Protein AF-A0A7C3EU97-F1 (afdb_monomer)

Radius of gyration: 20.28 Å; Cα contacts (8 Å, |Δi|>4): 150; chains: 1; bounding box: 48×52×52 Å

pLDDT: mean 89.37, std 14.85, range [48.78, 98.38]

Sequence (109 aa):
MVSARTTRKIIECARAFGAKAVWVFGSSLTEGDRARDLDIAVEGVAGDLLFDLYVCLDQLFTKPVDLVDLSAPVSIEPLVRATGVRIYERRKALPSKGSRRHPQDRQDD

Mean predicted aligned error: 7.84 Å

Nearest PDB structures (foldseek):
  7a2d-assembly1_A  TM=5.885E-01  e=2.201E+00  Escherichia coli K-12
  6ig2-assembly2_D  TM=4.813E-01  e=8.770E-01  Schizosaccharomyces pombe 972h-
  6go5-assembly2_B  TM=5.890E-01  e=4.247E+00  Mus musculus
  1zej-assembly1_A-2  TM=4.967E-01  e=3.487E+00  Archaeoglobus fulgidus DSM 4304
  1xdo-assembly1_A  TM=3.168E-01  e=6.729E+00  Escherichia coli

Secondary structure (DSSP, 8-state):
---HHHHHHHHHHHHHTT-SEEEE-HHHHHTGGGSSSEEEEEES--GGGHHHHHHHHHHH-SS-EEEEETTS--TTHHHHHHH-EEEEE-PPPPPP-------------

Solvent-accessible surface area (backbone atoms only — not comparable to full-atom values): 6506 Å² total; per-residue (Å²): 72,57,46,70,69,57,52,49,51,53,49,56,54,45,49,76,56,49,34,42,32,33,27,41,23,74,58,19,46,74,49,11,83,71,30,83,40,44,34,36,36,36,27,60,51,51,79,88,49,48,63,59,49,49,52,56,52,40,75,74,41,101,42,58,64,48,79,43,66,62,73,50,97,52,93,59,45,67,56,43,72,72,69,30,49,72,78,42,68,61,77,77,78,75,81,75,80,76,82,76,80,76,89,78,81,88,83,80,135

Structure (mmCIF, N/CA/C/O backbone):
data_AF-A0A7C3EU97-F1
#
_entry.id   AF-A0A7C3EU97-F1
#
loop_
_atom_site.group_PDB
_atom_site.id
_atom_site.type_symbol
_atom_site.label_atom_id
_atom_site.label_alt_id
_atom_site.label_comp_id
_atom_site.label_asym_id
_atom_site.label_entity_id
_atom_site.label_seq_id
_atom_site.pdbx_PDB_ins_code
_atom_site.Cartn_x
_atom_site.Cartn_y
_atom_site.Cartn_z
_atom_site.occupancy
_atom_site.B_iso_or_equiv
_atom_site.auth_seq_id
_atom_site.auth_comp_id
_atom_site.auth_asym_id
_atom_site.auth_atom_id
_atom_site.pdbx_PDB_model_num
ATOM 1 N N . MET A 1 1 ? 12.127 1.445 -9.597 1.00 78.88 1 MET A N 1
ATOM 2 C CA . MET A 1 1 ? 11.042 2.010 -8.765 1.00 78.88 1 MET A CA 1
ATOM 3 C C . MET A 1 1 ? 9.736 1.964 -9.535 1.00 78.88 1 MET A C 1
ATOM 5 O O . MET A 1 1 ? 9.745 2.140 -10.750 1.00 78.88 1 MET A O 1
ATOM 9 N N . VAL A 1 2 ? 8.643 1.673 -8.837 1.00 91.50 2 VAL A N 1
ATOM 10 C CA . VAL A 1 2 ? 7.288 1.535 -9.391 1.00 91.50 2 VAL A CA 1
ATOM 11 C C . VAL A 1 2 ? 6.831 2.846 -10.050 1.00 91.50 2 VAL A C 1
ATOM 13 O O . VAL A 1 2 ? 7.2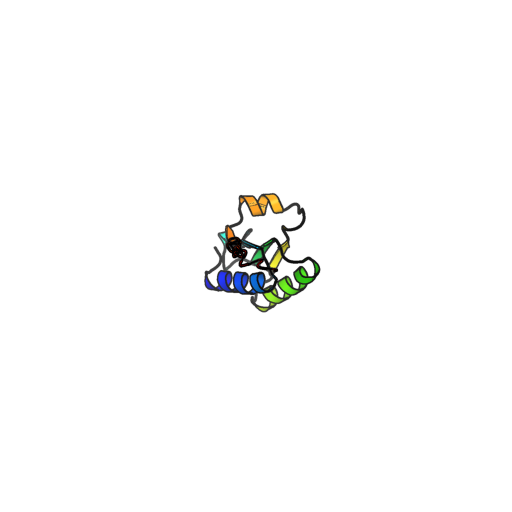16 3.929 -9.598 1.00 91.50 2 VAL A O 1
ATOM 16 N N . SER A 1 3 ? 6.053 2.779 -11.135 1.00 94.94 3 SER A N 1
ATOM 17 C CA . SER A 1 3 ? 5.636 3.993 -11.850 1.00 94.94 3 SER A CA 1
ATOM 18 C C . SER A 1 3 ? 4.655 4.847 -11.048 1.00 94.94 3 SER A C 1
ATOM 20 O O . SER A 1 3 ? 3.860 4.349 -10.254 1.00 94.94 3 SER A O 1
ATOM 22 N N . ALA A 1 4 ? 4.630 6.154 -11.333 1.00 96.00 4 ALA A N 1
ATOM 23 C CA . ALA A 1 4 ? 3.715 7.095 -10.684 1.00 96.00 4 ALA A CA 1
ATOM 24 C C . ALA A 1 4 ? 2.232 6.703 -10.830 1.00 96.00 4 ALA A C 1
ATOM 26 O O . ALA A 1 4 ? 1.434 6.947 -9.926 1.00 96.00 4 ALA A O 1
ATOM 27 N N . ARG A 1 5 ? 1.855 6.070 -11.951 1.00 95.81 5 ARG A N 1
ATOM 28 C CA . ARG A 1 5 ? 0.491 5.567 -12.171 1.00 95.81 5 ARG A CA 1
ATOM 29 C C . ARG A 1 5 ? 0.153 4.443 -11.193 1.00 95.81 5 ARG A C 1
ATOM 31 O O . ARG A 1 5 ? -0.918 4.473 -10.591 1.00 95.81 5 ARG A O 1
ATOM 38 N N . THR A 1 6 ? 1.048 3.472 -11.040 1.00 96.19 6 THR A N 1
ATOM 39 C CA . THR A 1 6 ? 0.885 2.363 -10.095 1.00 96.19 6 THR A CA 1
ATOM 40 C C . THR A 1 6 ? 0.893 2.882 -8.660 1.00 96.19 6 THR A C 1
ATOM 42 O O . THR A 1 6 ? -0.039 2.599 -7.912 1.00 96.19 6 THR A O 1
ATOM 45 N N . THR A 1 7 ? 1.856 3.738 -8.302 1.00 97.62 7 THR A N 1
ATOM 46 C CA . THR A 1 7 ? 1.916 4.402 -6.992 1.00 97.62 7 THR A CA 1
ATOM 47 C C . THR A 1 7 ? 0.602 5.100 -6.659 1.00 97.62 7 THR A C 1
ATOM 49 O O . THR A 1 7 ? 0.061 4.901 -5.578 1.00 97.62 7 THR A O 1
ATOM 52 N N . ARG A 1 8 ? 0.034 5.868 -7.594 1.00 98.19 8 ARG A N 1
ATOM 53 C CA . ARG A 1 8 ? -1.242 6.558 -7.379 1.00 98.19 8 ARG A CA 1
ATOM 54 C C . ARG A 1 8 ? -2.385 5.591 -7.058 1.00 98.19 8 ARG A C 1
ATOM 56 O O . ARG A 1 8 ? -3.114 5.842 -6.104 1.00 98.19 8 ARG A O 1
ATOM 63 N N . LYS A 1 9 ? -2.509 4.487 -7.801 1.00 98.12 9 LYS A N 1
ATOM 64 C CA . LYS A 1 9 ? -3.528 3.454 -7.546 1.00 98.12 9 LYS A CA 1
ATOM 65 C C . LYS A 1 9 ? -3.377 2.818 -6.161 1.00 98.12 9 LYS A C 1
ATOM 67 O O . LYS A 1 9 ? -4.372 2.672 -5.458 1.00 98.12 9 LYS A O 1
ATOM 72 N N . ILE A 1 10 ? -2.143 2.491 -5.760 1.00 98.19 10 ILE A N 1
ATOM 73 C CA . ILE A 1 10 ? -1.846 1.940 -4.426 1.00 98.19 10 ILE A CA 1
ATOM 74 C C . ILE A 1 10 ? -2.326 2.914 -3.343 1.00 98.19 10 ILE A C 1
ATOM 76 O O . ILE A 1 10 ? -3.031 2.520 -2.418 1.00 98.19 10 ILE A O 1
ATOM 80 N N . ILE A 1 11 ? -1.978 4.198 -3.479 1.00 98.31 11 ILE A N 1
ATOM 81 C CA . ILE A 1 11 ? -2.342 5.238 -2.510 1.00 98.31 11 ILE A CA 1
ATOM 82 C C . ILE A 1 11 ? -3.858 5.423 -2.435 1.00 98.31 11 ILE A C 1
ATOM 84 O O . ILE A 1 11 ? -4.401 5.527 -1.338 1.00 98.31 11 ILE A O 1
ATOM 88 N N . GLU A 1 12 ? -4.540 5.492 -3.580 1.00 98.19 12 GLU A N 1
ATOM 89 C CA . GLU A 1 12 ? -5.993 5.677 -3.640 1.00 98.19 12 GLU A CA 1
ATOM 90 C C . GLU A 1 12 ? -6.732 4.514 -2.962 1.00 98.19 12 GLU A C 1
ATOM 92 O O . GLU A 1 12 ? -7.588 4.771 -2.113 1.00 98.19 12 GLU A O 1
ATOM 97 N N . CYS A 1 13 ? -6.340 3.266 -3.246 1.00 98.06 13 CYS A N 1
ATOM 98 C CA . CYS A 1 13 ? -6.896 2.083 -2.586 1.00 98.06 13 CYS A CA 1
ATOM 99 C C . CYS A 1 13 ? -6.591 2.098 -1.078 1.00 98.06 13 CYS A C 1
ATOM 101 O O . CYS A 1 13 ? -7.513 2.169 -0.272 1.00 98.06 13 CYS A O 1
ATOM 103 N N . ALA A 1 14 ? -5.320 2.158 -0.662 1.00 98.06 14 ALA A N 1
ATOM 104 C CA . ALA A 1 14 ? -4.941 2.111 0.756 1.00 98.06 14 ALA A CA 1
ATOM 105 C C . ALA A 1 14 ? -5.574 3.234 1.599 1.00 98.06 14 ALA A C 1
ATOM 107 O O . ALA A 1 14 ? -5.977 3.023 2.747 1.00 98.06 14 ALA A O 1
ATOM 108 N N . ARG A 1 15 ? -5.713 4.437 1.029 1.00 97.62 15 ARG A N 1
ATOM 109 C CA . ARG A 1 15 ? -6.377 5.564 1.693 1.00 97.62 15 ARG A CA 1
ATOM 110 C C . ARG A 1 15 ? -7.863 5.294 1.945 1.00 97.62 15 ARG A C 1
ATOM 112 O O . ARG A 1 15 ? -8.359 5.730 2.984 1.00 97.62 15 ARG A O 1
ATOM 119 N N . ALA A 1 16 ? -8.559 4.609 1.036 1.00 97.69 16 ALA A N 1
ATOM 120 C CA . ALA A 1 16 ? -9.973 4.263 1.205 1.00 97.69 16 ALA A CA 1
ATOM 121 C C . ALA A 1 16 ? -10.204 3.329 2.408 1.00 97.69 16 ALA A C 1
ATOM 123 O O . ALA A 1 16 ? -11.222 3.449 3.081 1.00 97.69 16 ALA A O 1
ATOM 124 N N . PHE A 1 17 ? -9.212 2.498 2.744 1.00 97.75 17 PHE A N 1
ATOM 125 C CA . PHE A 1 17 ? -9.213 1.612 3.918 1.00 97.75 17 PHE A CA 1
ATOM 126 C C . PHE A 1 17 ? -8.610 2.252 5.179 1.00 97.75 17 PHE A C 1
ATOM 128 O O . PHE A 1 17 ? -8.357 1.586 6.180 1.00 97.75 17 PHE A O 1
ATOM 135 N N . GLY A 1 18 ? -8.369 3.566 5.160 1.00 96.44 18 GLY A N 1
ATOM 136 C CA . GLY A 1 18 ? -7.953 4.300 6.350 1.00 96.44 18 GLY A CA 1
ATOM 137 C C . GLY A 1 18 ? -6.469 4.189 6.697 1.00 96.44 18 GLY A C 1
ATOM 138 O O . GLY A 1 18 ? -6.100 4.605 7.802 1.00 96.44 18 GLY A O 1
ATOM 139 N N . ALA A 1 19 ? -5.615 3.738 5.770 1.00 97.75 19 ALA A N 1
ATOM 140 C CA . ALA A 1 19 ? -4.168 3.717 5.971 1.00 97.75 19 ALA A CA 1
ATOM 141 C C . ALA A 1 19 ? -3.643 5.079 6.466 1.00 97.75 19 ALA A C 1
ATOM 143 O O . ALA A 1 19 ? -4.085 6.156 6.042 1.00 97.75 19 ALA A O 1
ATOM 144 N N . LYS A 1 20 ? -2.692 5.034 7.397 1.00 97.62 20 LYS A N 1
ATOM 145 C CA . LYS A 1 20 ? -1.929 6.191 7.881 1.00 97.62 20 LYS A CA 1
ATOM 146 C C . LYS A 1 20 ? -0.664 6.388 7.067 1.00 97.62 20 LYS A C 1
ATOM 148 O O . LYS A 1 20 ? -0.285 7.533 6.843 1.00 97.62 20 LYS A O 1
ATOM 153 N N . ALA A 1 21 ? -0.032 5.310 6.624 1.00 98.00 21 ALA A N 1
ATOM 154 C CA . ALA A 1 21 ? 1.148 5.363 5.781 1.00 98.00 21 ALA A CA 1
ATOM 155 C C . ALA A 1 21 ? 1.240 4.123 4.888 1.00 98.00 21 ALA A C 1
ATOM 157 O O . ALA A 1 21 ? 0.659 3.084 5.203 1.00 98.00 21 ALA A O 1
ATOM 158 N N . VAL A 1 22 ? 1.936 4.274 3.760 1.00 98.38 22 VAL A N 1
ATOM 159 C CA . VAL A 1 22 ? 2.192 3.197 2.796 1.00 98.38 22 VAL A CA 1
ATOM 160 C C . VAL A 1 22 ? 3.636 3.274 2.320 1.00 98.38 22 VAL A C 1
ATOM 162 O O . VAL A 1 22 ? 4.122 4.361 1.985 1.00 98.38 22 VAL A O 1
ATOM 165 N N . TRP A 1 23 ? 4.290 2.121 2.235 1.00 98.38 23 TRP A N 1
ATOM 166 C CA . TRP A 1 23 ? 5.630 1.950 1.690 1.00 98.38 23 TRP A CA 1
ATOM 167 C C . TRP A 1 23 ? 5.613 0.973 0.525 1.00 98.38 23 TRP A C 1
ATOM 169 O O . TRP A 1 23 ? 4.852 0.009 0.520 1.00 98.38 23 TRP A O 1
ATOM 179 N N . VAL A 1 24 ? 6.507 1.213 -0.428 1.00 97.88 24 VAL A N 1
ATOM 180 C CA . VAL A 1 24 ? 6.971 0.190 -1.366 1.00 97.88 24 VAL A CA 1
ATOM 181 C C . VAL A 1 24 ? 8.317 -0.313 -0.864 1.00 97.88 24 VAL A C 1
ATOM 183 O O . VAL A 1 24 ? 9.166 0.500 -0.487 1.00 97.88 24 VAL A O 1
ATOM 186 N N . PHE A 1 25 ? 8.525 -1.624 -0.862 1.00 97.06 25 PHE A N 1
ATOM 187 C CA . PHE A 1 25 ? 9.792 -2.234 -0.455 1.00 97.06 25 PHE A CA 1
ATOM 188 C C . PHE A 1 25 ? 10.227 -3.320 -1.450 1.00 97.06 25 PHE A C 1
ATOM 190 O O . PHE A 1 25 ? 9.783 -3.312 -2.596 1.00 97.06 25 PHE A O 1
ATOM 197 N N . GLY A 1 26 ? 11.171 -4.178 -1.058 1.00 95.31 26 GLY A N 1
ATOM 198 C CA . GLY A 1 26 ? 11.516 -5.383 -1.811 1.00 95.31 26 GLY A CA 1
ATOM 199 C C . GLY A 1 26 ? 11.954 -5.134 -3.258 1.00 95.31 26 GLY A C 1
ATOM 200 O O . GLY A 1 26 ? 12.603 -4.131 -3.583 1.00 95.31 26 GLY A O 1
ATOM 201 N N . SER A 1 27 ? 11.602 -6.075 -4.132 1.00 94.50 27 SER A N 1
ATOM 202 C CA . SER A 1 27 ? 11.963 -6.040 -5.555 1.00 94.50 27 SER A CA 1
ATOM 203 C C . SER A 1 27 ? 11.248 -4.916 -6.312 1.00 94.50 27 SER A C 1
ATOM 205 O O . SER A 1 27 ? 11.765 -4.379 -7.297 1.00 94.50 27 SER A O 1
ATOM 207 N N . SER A 1 28 ? 10.110 -4.454 -5.794 1.00 95.19 28 SER A N 1
ATOM 208 C CA . SER A 1 28 ? 9.350 -3.326 -6.339 1.00 95.19 28 SER A CA 1
ATOM 209 C C . SER A 1 28 ? 10.137 -2.002 -6.335 1.00 95.19 28 SER A C 1
ATOM 211 O O . SER A 1 28 ? 9.890 -1.108 -7.158 1.00 95.19 28 SER A O 1
ATOM 213 N N . LEU A 1 29 ? 11.150 -1.857 -5.474 1.00 93.69 29 LEU A N 1
ATOM 214 C CA . LEU A 1 29 ? 12.047 -0.696 -5.488 1.00 93.69 29 LEU A CA 1
ATOM 215 C C . LEU A 1 29 ? 13.033 -0.718 -6.659 1.00 93.69 29 LEU A C 1
ATOM 217 O O . LEU A 1 29 ? 13.202 0.303 -7.338 1.00 93.69 29 LEU A O 1
ATOM 221 N N . THR A 1 30 ? 13.658 -1.862 -6.924 1.00 91.50 30 THR A N 1
ATOM 222 C CA . THR A 1 30 ? 14.715 -2.009 -7.935 1.00 91.50 30 THR A CA 1
ATOM 223 C C . THR A 1 30 ? 14.133 -2.258 -9.323 1.00 91.50 30 THR A C 1
ATOM 225 O O . THR A 1 30 ? 14.469 -1.545 -10.269 1.00 91.50 30 THR A O 1
ATOM 228 N N . GLU A 1 31 ? 13.185 -3.183 -9.441 1.00 92.69 31 GLU A N 1
ATOM 229 C CA . GLU A 1 31 ? 12.606 -3.628 -10.714 1.00 92.69 31 GLU A CA 1
ATOM 230 C C . GLU A 1 31 ? 11.336 -2.854 -11.098 1.00 92.69 31 GLU A C 1
ATOM 232 O O . GLU A 1 31 ? 10.931 -2.848 -12.265 1.00 92.69 31 GLU A O 1
ATOM 237 N N . GLY A 1 32 ? 10.733 -2.132 -10.147 1.00 91.69 32 GLY A N 1
ATOM 238 C CA . GLY A 1 32 ? 9.554 -1.303 -10.393 1.00 91.69 32 GLY A CA 1
ATOM 239 C C . GLY A 1 32 ? 8.403 -2.101 -10.993 1.00 91.69 32 GLY A C 1
ATOM 240 O O . GLY A 1 32 ? 8.091 -3.194 -10.539 1.00 91.69 32 GLY A O 1
ATOM 241 N N . ASP A 1 33 ? 7.809 -1.586 -12.070 1.00 90.38 33 ASP A N 1
ATOM 242 C CA . ASP A 1 33 ? 6.697 -2.257 -12.754 1.00 90.38 33 ASP A CA 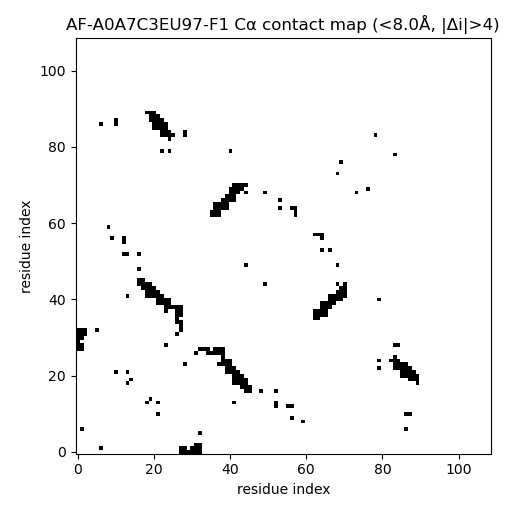1
ATOM 243 C C . ASP A 1 33 ? 7.100 -3.588 -13.423 1.00 90.38 33 ASP A C 1
ATOM 245 O O . ASP A 1 33 ? 6.225 -4.276 -13.944 1.00 90.38 33 ASP A O 1
ATOM 249 N N . ARG A 1 34 ? 8.386 -3.981 -13.444 1.00 92.56 34 ARG A N 1
ATOM 250 C CA . ARG A 1 34 ? 8.842 -5.291 -13.953 1.00 92.56 34 ARG A CA 1
ATOM 251 C C . ARG A 1 34 ? 8.952 -6.370 -12.876 1.00 92.56 34 ARG A C 1
ATOM 253 O O . ARG A 1 34 ? 9.003 -7.532 -13.264 1.00 92.56 34 ARG A O 1
ATOM 260 N N . ALA A 1 35 ? 8.905 -6.001 -11.593 1.00 94.06 35 ALA A N 1
ATOM 261 C CA . ALA A 1 35 ? 8.936 -6.939 -10.472 1.00 94.06 35 ALA A CA 1
ATOM 262 C C . ALA A 1 35 ? 7.868 -8.038 -10.620 1.00 94.06 35 ALA A C 1
ATOM 264 O O . ALA A 1 35 ? 6.831 -7.821 -11.262 1.00 94.06 35 ALA A O 1
ATOM 265 N N . ARG A 1 36 ? 8.124 -9.224 -10.062 1.00 94.94 36 ARG A N 1
ATOM 266 C CA . ARG A 1 36 ? 7.195 -10.367 -10.139 1.00 94.94 36 ARG A CA 1
ATOM 267 C C . ARG A 1 36 ? 5.879 -10.062 -9.421 1.00 94.94 36 ARG A C 1
ATOM 269 O O . ARG A 1 36 ? 4.811 -10.378 -9.940 1.00 94.94 36 ARG A O 1
ATOM 276 N N . ASP A 1 37 ? 5.997 -9.417 -8.279 1.00 96.19 37 ASP A N 1
ATOM 277 C CA . ASP A 1 37 ? 4.969 -9.046 -7.324 1.00 96.19 37 ASP A CA 1
ATOM 278 C C . ASP A 1 37 ? 5.165 -7.595 -6.865 1.00 96.19 37 ASP A C 1
ATOM 280 O O . ASP A 1 37 ? 6.199 -6.972 -7.117 1.00 96.19 37 ASP A O 1
ATOM 284 N N . LEU A 1 38 ? 4.120 -7.026 -6.264 1.00 96.50 38 LEU A N 1
ATOM 285 C CA . LEU A 1 38 ? 4.148 -5.697 -5.663 1.00 96.50 38 LEU A CA 1
ATOM 286 C C . LEU A 1 38 ? 4.311 -5.817 -4.148 1.00 96.50 38 LEU A C 1
ATOM 288 O O . LEU A 1 38 ? 3.361 -6.164 -3.454 1.00 96.50 38 LEU A O 1
ATOM 292 N N . ASP A 1 39 ? 5.493 -5.471 -3.651 1.00 97.44 39 ASP A N 1
ATOM 293 C CA . ASP A 1 39 ? 5.843 -5.466 -2.230 1.00 97.44 39 ASP A CA 1
ATOM 294 C C . ASP A 1 39 ? 5.319 -4.176 -1.569 1.00 97.44 39 ASP A C 1
ATOM 296 O O . ASP A 1 39 ? 5.890 -3.084 -1.737 1.00 97.44 39 ASP A O 1
ATOM 300 N N . ILE A 1 40 ? 4.209 -4.272 -0.835 1.00 98.06 40 ILE A N 1
ATOM 301 C CA . ILE A 1 40 ? 3.500 -3.127 -0.252 1.00 98.06 40 ILE A CA 1
ATOM 302 C C . ILE A 1 40 ? 3.371 -3.311 1.255 1.00 98.06 40 ILE A C 1
ATOM 304 O O . ILE A 1 40 ? 2.844 -4.306 1.738 1.00 98.06 40 ILE A O 1
ATOM 308 N N . ALA A 1 41 ? 3.810 -2.316 2.021 1.00 98.12 41 ALA A N 1
ATOM 309 C CA . ALA A 1 41 ? 3.582 -2.287 3.459 1.00 98.12 41 ALA A CA 1
ATOM 310 C C . ALA A 1 41 ? 2.651 -1.136 3.834 1.00 98.12 41 ALA A C 1
ATOM 312 O O . ALA A 1 41 ? 2.748 -0.041 3.270 1.00 98.12 41 ALA A O 1
ATOM 313 N N . VAL A 1 42 ? 1.767 -1.364 4.799 1.00 98.25 42 VAL A N 1
ATOM 314 C CA . VAL A 1 42 ? 0.793 -0.378 5.280 1.00 98.25 42 VAL A CA 1
ATOM 315 C C . VAL A 1 42 ? 0.859 -0.238 6.789 1.00 98.25 42 VAL A C 1
ATOM 317 O O . VAL A 1 42 ? 1.275 -1.145 7.495 1.00 98.25 42 VAL A O 1
ATOM 320 N N . GLU A 1 43 ? 0.446 0.916 7.296 1.00 97.50 43 GLU A N 1
ATOM 321 C CA . GLU A 1 43 ? 0.302 1.147 8.733 1.00 97.50 43 GLU A CA 1
ATOM 322 C C . GLU A 1 43 ? -1.028 1.853 9.004 1.00 97.50 43 GLU A C 1
ATOM 324 O O . GLU A 1 43 ? -1.406 2.782 8.283 1.00 97.50 43 GLU A O 1
ATOM 329 N N . GLY A 1 44 ? -1.727 1.459 10.068 1.00 95.69 44 GLY A N 1
ATOM 330 C CA . GLY A 1 44 ? -2.942 2.102 10.564 1.00 95.69 44 GLY A CA 1
ATOM 331 C C . GLY A 1 44 ? -4.252 1.652 9.919 1.00 95.69 44 GLY A C 1
ATOM 332 O O . GLY A 1 44 ? -5.257 2.331 10.134 1.00 95.69 44 GLY A O 1
ATOM 333 N N . VAL A 1 45 ? -4.237 0.563 9.150 1.00 96.75 45 VAL A N 1
ATOM 334 C CA . VAL A 1 45 ? -5.440 -0.116 8.644 1.00 96.75 45 VAL A CA 1
ATOM 335 C C . VAL A 1 45 ? -6.018 -0.969 9.776 1.00 96.75 45 VAL A C 1
ATOM 337 O O . VAL A 1 45 ? -5.267 -1.545 10.559 1.00 96.75 45 VAL A O 1
ATOM 340 N N . ALA A 1 46 ? -7.343 -1.005 9.916 1.00 95.81 46 ALA A N 1
ATOM 341 C CA . ALA A 1 46 ? -7.976 -1.865 10.913 1.00 95.81 46 ALA A CA 1
ATOM 342 C C . ALA A 1 46 ? -7.815 -3.342 10.509 1.00 95.81 46 ALA A C 1
ATOM 344 O O . ALA A 1 46 ? -7.891 -3.666 9.325 1.00 95.81 46 ALA A O 1
ATOM 345 N N . GLY A 1 47 ? -7.565 -4.233 11.473 1.00 93.75 47 GLY A N 1
ATOM 346 C CA . GLY A 1 47 ? -7.232 -5.633 11.178 1.00 93.75 47 GLY A CA 1
ATOM 347 C C . GLY A 1 47 ? -8.331 -6.390 10.421 1.00 93.75 47 GLY A C 1
ATOM 348 O O . GLY A 1 47 ? -8.026 -7.225 9.577 1.00 93.75 47 GLY A O 1
ATOM 349 N N . ASP A 1 48 ? -9.598 -6.051 10.664 1.00 95.62 48 ASP A N 1
ATOM 350 C CA . ASP A 1 48 ? -10.771 -6.570 9.949 1.00 95.62 48 ASP A CA 1
ATOM 351 C C . ASP A 1 48 ? -10.869 -6.083 8.494 1.00 95.62 48 ASP A C 1
ATOM 353 O O . ASP A 1 48 ? -11.480 -6.753 7.669 1.00 95.62 48 ASP A O 1
ATOM 357 N N . LEU A 1 49 ? -10.218 -4.967 8.156 1.00 97.44 49 LEU A N 1
ATOM 358 C CA . LEU A 1 49 ? -10.172 -4.397 6.806 1.00 97.44 49 LEU A CA 1
ATOM 359 C C . LEU A 1 49 ? -8.913 -4.783 6.018 1.00 97.44 49 LEU A C 1
ATOM 361 O O . LEU A 1 49 ? -8.798 -4.442 4.839 1.00 97.44 49 LEU A O 1
ATOM 365 N N . LEU A 1 50 ? -7.946 -5.464 6.640 1.00 96.25 50 LEU A N 1
ATOM 366 C CA . LEU A 1 50 ? -6.669 -5.778 5.995 1.00 96.25 50 LEU A CA 1
ATOM 367 C C . LEU A 1 50 ? -6.848 -6.727 4.800 1.00 96.25 50 LEU A C 1
ATOM 369 O O . LEU A 1 50 ? -6.223 -6.535 3.757 1.00 96.25 50 LEU A O 1
ATOM 373 N N . PHE A 1 51 ? -7.732 -7.719 4.933 1.00 96.81 51 PHE A N 1
ATOM 374 C CA . PHE A 1 51 ? -8.043 -8.643 3.843 1.00 96.81 51 PHE A CA 1
ATOM 375 C C . PHE A 1 51 ? -8.775 -7.942 2.689 1.00 96.81 51 PHE A C 1
ATOM 377 O O . PHE A 1 51 ? -8.432 -8.146 1.528 1.00 96.81 51 PHE A O 1
ATOM 384 N N . ASP A 1 52 ? -9.719 -7.050 2.990 1.00 98.12 52 ASP A N 1
ATOM 385 C CA . ASP A 1 52 ? -10.426 -6.286 1.956 1.00 98.12 52 ASP A CA 1
ATOM 386 C C . ASP A 1 52 ? -9.486 -5.329 1.210 1.00 98.12 52 ASP A C 1
ATOM 388 O O . ASP A 1 52 ? -9.586 -5.170 -0.011 1.00 98.12 52 ASP A O 1
ATOM 392 N N . LEU A 1 53 ? -8.521 -4.733 1.918 1.00 98.19 53 LEU A N 1
ATOM 393 C CA . LEU A 1 53 ? -7.455 -3.951 1.302 1.00 98.19 53 LEU A CA 1
ATOM 394 C C . LEU A 1 53 ? -6.607 -4.808 0.353 1.00 98.19 53 LEU A C 1
ATOM 396 O O . LEU A 1 53 ? -6.323 -4.371 -0.763 1.00 98.19 53 LEU A O 1
ATOM 400 N N . TYR A 1 54 ? -6.222 -6.017 0.769 1.00 97.75 54 TYR A N 1
ATOM 401 C CA . TYR A 1 54 ? -5.506 -6.954 -0.097 1.00 97.75 54 TYR A CA 1
ATOM 402 C C . TYR A 1 54 ? -6.298 -7.243 -1.379 1.00 97.75 54 TYR A C 1
ATOM 404 O O . TYR A 1 54 ? -5.762 -7.067 -2.472 1.00 97.75 54 TYR A O 1
ATOM 412 N N . VAL A 1 55 ? -7.585 -7.586 -1.263 1.00 97.56 55 VAL A N 1
ATOM 413 C CA . VAL A 1 55 ? -8.456 -7.860 -2.419 1.00 97.56 55 VAL A CA 1
ATOM 414 C C . VAL A 1 55 ? -8.581 -6.637 -3.333 1.00 97.56 55 VAL A C 1
ATOM 416 O O . VAL A 1 55 ? -8.511 -6.775 -4.554 1.00 97.56 55 VAL A O 1
ATOM 419 N N . CYS A 1 56 ? -8.717 -5.429 -2.775 1.00 97.81 56 CYS A N 1
ATOM 420 C CA . CYS A 1 56 ? -8.733 -4.194 -3.565 1.00 97.81 56 CYS A CA 1
ATOM 421 C C . CYS A 1 56 ? -7.439 -4.015 -4.370 1.00 97.81 56 CYS A C 1
ATOM 423 O O . CYS A 1 56 ? -7.494 -3.660 -5.548 1.00 97.81 56 CYS A O 1
ATOM 425 N N . LEU A 1 57 ? -6.276 -4.261 -3.763 1.00 97.69 57 LEU A N 1
ATOM 426 C CA . LEU A 1 57 ? -4.991 -4.156 -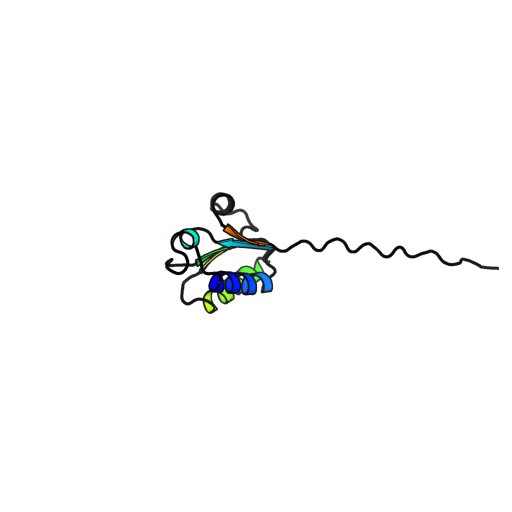4.454 1.00 97.69 57 LEU A CA 1
ATOM 427 C C . LEU A 1 57 ? -4.846 -5.238 -5.532 1.00 97.69 57 LEU A C 1
ATOM 429 O O . LEU A 1 57 ? -4.486 -4.907 -6.661 1.00 97.69 57 LEU A O 1
ATOM 433 N N . ASP A 1 58 ? -5.181 -6.489 -5.220 1.00 96.12 58 ASP A N 1
ATOM 434 C CA . ASP A 1 58 ? -5.112 -7.620 -6.154 1.00 96.12 58 ASP A CA 1
ATOM 435 C C . ASP A 1 58 ? -5.983 -7.388 -7.401 1.00 96.1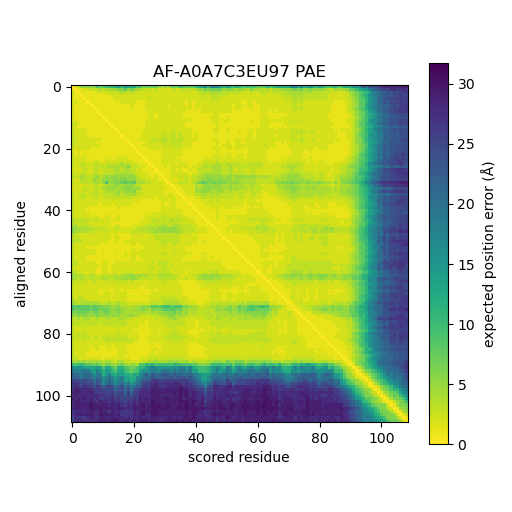2 58 ASP A C 1
ATOM 437 O O . ASP A 1 58 ? -5.544 -7.595 -8.527 1.00 96.12 58 ASP A O 1
ATOM 441 N N . GLN A 1 59 ? -7.177 -6.809 -7.245 1.00 96.56 59 GLN A N 1
ATOM 442 C CA . GLN A 1 59 ? -8.045 -6.468 -8.380 1.00 96.56 59 GLN A CA 1
ATOM 443 C C . GLN A 1 59 ? -7.526 -5.304 -9.246 1.00 96.56 59 GLN A C 1
ATOM 445 O O . GLN A 1 59 ? -7.922 -5.164 -10.407 1.00 96.56 59 GLN A O 1
ATOM 450 N N . LEU A 1 60 ? -6.664 -4.434 -8.710 1.00 96.81 60 LEU A N 1
ATOM 451 C CA . LEU A 1 60 ? -6.142 -3.261 -9.427 1.00 96.81 60 LEU A CA 1
ATOM 452 C C . LEU A 1 60 ? -4.945 -3.572 -10.330 1.00 96.81 60 LEU A C 1
ATOM 454 O O . LEU A 1 60 ? -4.626 -2.758 -11.220 1.00 96.81 60 LEU A O 1
ATOM 458 N N . PHE A 1 61 ? -4.277 -4.702 -10.093 1.00 95.38 61 PHE A N 1
ATOM 459 C CA . PHE A 1 61 ? -3.020 -5.075 -10.727 1.00 95.38 61 PHE A CA 1
ATOM 460 C C . PHE A 1 61 ? -3.091 -6.492 -11.291 1.00 95.38 61 PHE A C 1
ATOM 462 O O . PHE A 1 61 ? -3.701 -7.383 -10.735 1.00 95.38 61 PHE A O 1
ATOM 469 N N . THR A 1 62 ? -2.419 -6.734 -12.412 1.00 92.44 62 THR A N 1
ATOM 470 C CA . THR A 1 62 ? -2.344 -8.080 -13.009 1.00 92.44 62 THR A CA 1
ATOM 471 C C . THR A 1 62 ? -1.271 -8.956 -12.357 1.00 92.44 62 THR A C 1
ATOM 473 O O . THR A 1 62 ? -0.897 -9.985 -12.914 1.00 92.44 62 THR A O 1
ATOM 476 N N . LYS A 1 63 ? -0.678 -8.489 -11.258 1.00 92.69 63 LYS A N 1
ATOM 477 C CA . LYS A 1 63 ? 0.462 -9.101 -10.579 1.00 92.69 63 LYS A CA 1
ATOM 478 C C . LYS A 1 63 ? 0.093 -9.335 -9.121 1.00 92.69 63 LYS A C 1
ATOM 480 O O . LYS A 1 63 ? -0.607 -8.482 -8.575 1.00 92.69 63 LYS A O 1
ATOM 485 N N . PRO A 1 64 ? 0.607 -10.407 -8.496 1.00 95.44 64 PRO A N 1
ATOM 486 C CA . PRO A 1 64 ? 0.408 -10.632 -7.075 1.00 95.44 64 PRO A CA 1
ATOM 487 C C . PRO A 1 64 ? 0.883 -9.435 -6.254 1.00 95.44 64 PRO A C 1
ATOM 489 O O . PRO A 1 64 ? 1.857 -8.765 -6.608 1.00 95.44 64 PRO A O 1
ATOM 492 N N . VAL A 1 65 ? 0.199 -9.188 -5.147 1.00 96.75 65 VAL A N 1
ATOM 493 C CA . VAL A 1 65 ? 0.567 -8.172 -4.163 1.00 96.75 65 VAL A CA 1
ATOM 494 C C . VAL A 1 65 ? 1.038 -8.891 -2.905 1.00 96.75 65 VAL A C 1
ATOM 496 O O . VAL A 1 65 ? 0.323 -9.751 -2.401 1.00 96.75 65 VAL A O 1
ATOM 499 N N . ASP A 1 66 ? 2.215 -8.544 -2.393 1.00 96.25 66 ASP A N 1
ATOM 500 C CA . ASP A 1 66 ? 2.658 -8.951 -1.059 1.00 96.25 66 ASP A CA 1
ATOM 501 C C . ASP A 1 66 ? 2.346 -7.811 -0.084 1.00 96.25 66 ASP A C 1
ATOM 503 O O . ASP A 1 66 ? 2.966 -6.746 -0.139 1.00 96.25 66 ASP A O 1
ATOM 507 N N . LEU A 1 67 ? 1.314 -7.997 0.748 1.00 97.31 67 LEU A N 1
ATOM 508 C CA . LEU A 1 67 ? 0.819 -6.975 1.669 1.00 97.31 67 LEU A CA 1
ATOM 509 C C . LEU A 1 67 ? 1.284 -7.259 3.098 1.00 97.31 67 LEU A C 1
ATOM 511 O O . LEU A 1 67 ? 0.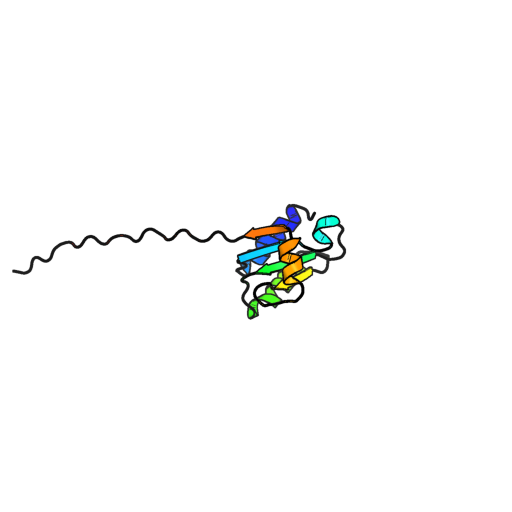885 -8.250 3.707 1.00 97.31 67 LEU A O 1
ATOM 515 N N . VAL A 1 68 ? 2.037 -6.321 3.671 1.00 97.00 68 VAL A N 1
ATOM 516 C CA . VAL A 1 68 ? 2.513 -6.382 5.059 1.00 97.00 68 VAL A CA 1
ATOM 517 C C . VAL A 1 68 ? 1.847 -5.296 5.904 1.00 97.00 68 VAL A C 1
ATOM 519 O O . VAL A 1 68 ? 1.926 -4.111 5.579 1.00 97.00 68 VAL A O 1
ATOM 522 N N . ASP A 1 69 ? 1.236 -5.675 7.027 1.00 96.62 69 ASP A N 1
ATOM 523 C CA . ASP A 1 69 ? 0.744 -4.724 8.030 1.00 96.62 69 ASP A CA 1
ATOM 524 C C . ASP A 1 69 ? 1.823 -4.426 9.082 1.00 96.62 69 ASP A C 1
ATOM 526 O O . ASP A 1 69 ? 2.232 -5.301 9.841 1.00 96.62 69 ASP A O 1
ATOM 530 N N . LEU A 1 70 ? 2.269 -3.171 9.141 1.00 96.81 70 LEU A N 1
ATOM 531 C CA . LEU A 1 70 ? 3.226 -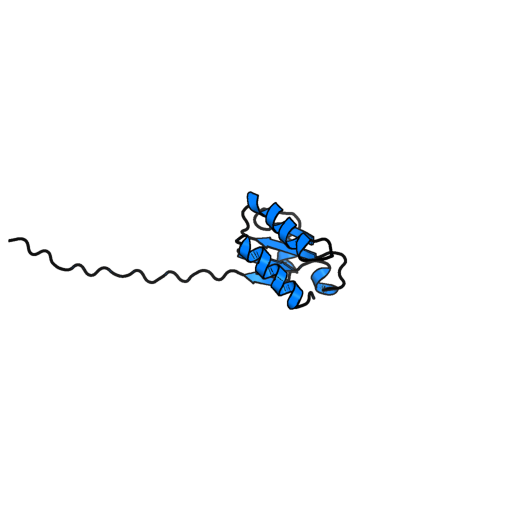2.655 10.126 1.00 96.81 70 LEU A CA 1
ATOM 532 C C . LEU A 1 70 ? 2.543 -2.122 11.394 1.00 96.81 70 LEU A C 1
ATOM 534 O O . LEU A 1 70 ? 3.209 -1.547 12.258 1.00 96.81 70 LEU A O 1
ATOM 538 N N . SER A 1 71 ? 1.218 -2.257 11.506 1.00 91.19 71 SER A N 1
ATOM 539 C CA . SER A 1 71 ? 0.472 -1.913 12.725 1.00 91.19 71 SER A CA 1
ATOM 540 C C . SER A 1 71 ? 0.702 -2.929 13.848 1.00 91.19 71 SER A C 1
ATOM 542 O O . SER A 1 71 ? 0.471 -2.607 15.014 1.00 91.19 71 SER A O 1
ATOM 544 N N . ALA A 1 72 ? 1.175 -4.130 13.504 1.00 85.50 72 ALA A N 1
ATOM 545 C CA . ALA A 1 72 ? 1.580 -5.177 14.430 1.00 85.50 72 ALA A CA 1
ATOM 546 C C . ALA A 1 72 ? 3.074 -5.519 14.248 1.00 85.50 72 ALA A C 1
ATOM 548 O O . ALA A 1 72 ? 3.603 -5.373 13.144 1.00 85.50 72 ALA A O 1
ATOM 549 N N . PRO A 1 73 ? 3.769 -5.994 15.300 1.00 88.56 73 PRO A N 1
ATOM 550 C CA . PRO A 1 73 ? 5.159 -6.424 15.181 1.00 88.56 73 PRO A CA 1
ATOM 551 C C . PRO A 1 73 ? 5.297 -7.601 14.211 1.00 88.56 73 PRO A C 1
ATOM 553 O O . PRO A 1 73 ? 4.719 -8.668 14.427 1.00 88.56 73 PRO A O 1
ATOM 556 N N . VAL A 1 74 ? 6.111 -7.424 13.173 1.00 92.50 74 VAL A N 1
ATOM 557 C CA . VAL A 1 74 ? 6.445 -8.461 12.188 1.00 92.50 74 VAL A CA 1
ATOM 558 C C . VAL A 1 74 ? 7.950 -8.467 11.939 1.00 92.50 74 VAL A C 1
ATOM 560 O O . VAL A 1 74 ? 8.597 -7.423 11.971 1.00 92.50 74 VAL A O 1
ATOM 563 N N . SER A 1 75 ? 8.535 -9.638 11.676 1.00 95.06 75 SER A N 1
ATOM 564 C CA . SER A 1 75 ? 9.997 -9.792 11.548 1.00 95.06 75 SER A CA 1
ATOM 565 C C . SER A 1 75 ? 10.617 -8.917 10.453 1.00 95.06 75 SER A C 1
ATOM 567 O O . SER A 1 75 ? 11.777 -8.524 10.562 1.00 95.06 75 SER A O 1
ATOM 569 N N . ILE A 1 76 ? 9.847 -8.597 9.410 1.00 95.12 76 ILE A N 1
ATOM 570 C CA . ILE A 1 76 ? 10.289 -7.785 8.275 1.00 95.12 76 ILE A CA 1
ATOM 571 C C . ILE A 1 76 ? 10.179 -6.272 8.531 1.00 95.12 76 ILE A C 1
ATOM 573 O O . ILE A 1 76 ? 10.763 -5.489 7.783 1.00 95.12 76 ILE A O 1
ATOM 577 N N . GLU A 1 77 ? 9.490 -5.834 9.592 1.00 96.00 77 GLU A N 1
ATOM 578 C CA . GLU A 1 77 ? 9.276 -4.410 9.892 1.00 96.00 77 GLU A CA 1
ATOM 579 C C . GLU A 1 77 ? 10.585 -3.595 9.884 1.00 96.00 77 GLU A C 1
ATOM 581 O O . GLU A 1 77 ? 10.620 -2.565 9.200 1.00 96.00 77 GLU A O 1
ATOM 586 N N . PRO A 1 78 ? 11.684 -4.016 10.552 1.00 96.12 78 PRO A N 1
ATOM 587 C CA . PRO A 1 78 ? 12.923 -3.238 10.552 1.00 96.12 78 PRO A CA 1
ATOM 588 C C . PRO A 1 78 ? 13.503 -3.048 9.146 1.00 96.12 78 PRO A C 1
ATOM 590 O O . PRO A 1 78 ? 14.003 -1.969 8.828 1.00 96.12 78 PRO A O 1
ATOM 593 N N . LEU A 1 79 ? 13.392 -4.066 8.285 1.00 96.44 79 LEU A N 1
ATOM 594 C CA . LEU A 1 79 ? 13.848 -4.002 6.896 1.00 96.44 79 LEU A CA 1
ATOM 595 C C . LEU A 1 79 ? 13.015 -2.997 6.095 1.00 96.44 79 LEU A C 1
ATOM 597 O O . LEU A 1 79 ? 13.582 -2.143 5.407 1.00 96.44 79 LEU A O 1
ATOM 601 N N . VAL A 1 80 ? 11.685 -3.067 6.208 1.00 97.31 80 VAL A N 1
ATOM 602 C CA . VAL A 1 80 ? 10.770 -2.149 5.513 1.00 97.31 80 VAL A CA 1
ATOM 603 C C . VAL A 1 80 ? 11.009 -0.711 5.959 1.00 97.31 80 VAL A C 1
ATOM 605 O O . VAL A 1 80 ? 11.103 0.179 5.118 1.00 97.31 80 VAL A O 1
ATOM 608 N N . ARG A 1 81 ? 11.167 -0.460 7.264 1.00 95.69 81 ARG A N 1
ATOM 609 C CA . ARG A 1 81 ? 11.418 0.898 7.770 1.00 95.69 81 ARG A CA 1
ATOM 610 C C . ARG A 1 81 ? 12.785 1.446 7.354 1.00 95.69 81 ARG A C 1
ATOM 612 O O . ARG A 1 81 ? 12.895 2.650 7.144 1.00 95.69 81 ARG A O 1
ATOM 619 N N . ALA A 1 82 ? 13.803 0.593 7.232 1.00 96.62 82 ALA A N 1
ATOM 620 C CA . ALA A 1 82 ? 15.152 1.005 6.843 1.00 96.62 82 ALA A CA 1
ATOM 621 C C . ALA A 1 82 ? 15.314 1.235 5.331 1.00 96.62 82 ALA A C 1
ATOM 623 O O . ALA A 1 82 ? 16.076 2.111 4.927 1.00 96.62 82 ALA A O 1
ATOM 624 N N . THR A 1 83 ? 14.633 0.443 4.497 1.00 96.12 83 THR A N 1
ATOM 625 C CA . THR A 1 83 ? 14.883 0.398 3.041 1.00 96.12 83 THR A CA 1
ATOM 626 C C . THR A 1 83 ? 13.690 0.818 2.187 1.00 96.12 83 THR A C 1
ATOM 628 O O . THR A 1 83 ? 13.868 1.210 1.035 1.00 96.12 83 THR A O 1
ATOM 631 N N . GLY A 1 84 ? 12.477 0.751 2.735 1.00 97.06 84 GLY A N 1
ATOM 632 C CA . GLY A 1 84 ? 11.245 1.050 2.023 1.00 97.06 84 GLY A CA 1
ATOM 633 C C . GLY A 1 84 ? 11.104 2.530 1.682 1.00 97.06 84 GLY A C 1
ATOM 634 O O . GLY A 1 84 ? 11.449 3.419 2.463 1.00 97.06 84 GLY A O 1
ATOM 635 N N . VAL A 1 85 ? 10.512 2.808 0.523 1.00 97.69 85 VAL A N 1
ATOM 636 C CA . VAL A 1 85 ? 10.160 4.169 0.111 1.00 97.69 85 VAL A CA 1
ATOM 637 C C . VAL A 1 85 ? 8.727 4.451 0.536 1.00 97.69 85 VAL A C 1
ATOM 639 O O . VAL A 1 85 ? 7.786 3.836 0.031 1.00 97.69 85 VAL A O 1
ATOM 642 N N . ARG A 1 86 ? 8.551 5.406 1.455 1.00 97.69 86 ARG A N 1
ATOM 643 C CA . ARG A 1 86 ? 7.226 5.853 1.896 1.00 97.69 86 ARG A CA 1
ATOM 644 C C . ARG A 1 86 ? 6.557 6.671 0.795 1.00 97.69 86 ARG A C 1
ATOM 646 O O . ARG A 1 86 ? 6.974 7.790 0.509 1.00 97.69 86 ARG A O 1
ATOM 653 N N . ILE A 1 87 ? 5.506 6.117 0.199 1.00 97.50 87 ILE A N 1
ATOM 654 C CA . ILE A 1 87 ? 4.763 6.737 -0.908 1.00 97.50 87 ILE A CA 1
ATOM 655 C C . ILE A 1 87 ? 3.524 7.504 -0.437 1.00 97.50 87 ILE A C 1
ATOM 657 O O . ILE A 1 87 ? 3.009 8.350 -1.165 1.00 97.50 87 ILE A O 1
ATOM 661 N N . TYR A 1 88 ? 3.051 7.242 0.782 1.00 97.88 88 TYR A N 1
ATOM 662 C CA . TYR A 1 88 ? 1.932 7.960 1.384 1.00 97.88 88 TYR A CA 1
ATOM 663 C C . TYR A 1 88 ? 2.107 8.113 2.887 1.00 97.88 88 TYR A C 1
ATOM 665 O O . TYR A 1 88 ? 2.575 7.207 3.573 1.00 97.88 88 TYR A O 1
ATOM 673 N N . GLU A 1 89 ? 1.672 9.265 3.391 1.00 97.06 89 GLU A N 1
ATOM 674 C CA . GLU A 1 89 ? 1.501 9.539 4.809 1.00 97.06 89 GLU A CA 1
ATOM 675 C C . GLU A 1 89 ? 0.306 10.480 4.989 1.00 97.06 89 GLU A C 1
ATOM 677 O O . GLU A 1 89 ? 0.224 11.556 4.382 1.00 97.06 89 GLU A O 1
ATOM 682 N N . ARG A 1 90 ? -0.645 10.082 5.832 1.00 94.56 90 ARG A N 1
ATOM 683 C CA . ARG A 1 90 ? -1.798 10.900 6.181 1.00 94.56 90 ARG A CA 1
ATOM 684 C C . ARG A 1 90 ? -1.333 12.044 7.071 1.00 94.56 90 ARG A C 1
ATOM 686 O O . ARG A 1 90 ? -0.951 11.840 8.222 1.00 94.56 90 ARG A O 1
ATOM 693 N N . ARG A 1 91 ? -1.419 13.274 6.561 1.00 88.19 91 ARG A N 1
ATOM 694 C CA . ARG A 1 91 ? -1.183 14.470 7.378 1.00 88.19 91 ARG A CA 1
ATOM 695 C C . ARG A 1 91 ? -2.178 14.495 8.539 1.00 88.19 91 ARG A C 1
ATOM 697 O O . ARG A 1 91 ? -3.380 14.335 8.328 1.00 88.19 91 ARG A O 1
ATOM 704 N N . LYS A 1 92 ? -1.686 14.711 9.763 1.00 76.56 92 LYS A N 1
ATOM 705 C CA . LYS A 1 92 ? -2.556 14.989 10.912 1.00 76.56 92 LYS A CA 1
ATOM 706 C C . LYS A 1 92 ? -3.349 16.263 10.618 1.00 76.56 92 LYS A C 1
ATOM 708 O O . LYS A 1 92 ? -2.771 17.257 10.179 1.00 76.56 92 LYS A O 1
ATOM 713 N N . ALA A 1 93 ? -4.658 16.233 10.861 1.00 66.06 93 ALA A N 1
ATOM 714 C CA . ALA A 1 93 ? -5.441 17.458 10.892 1.00 66.06 93 ALA A CA 1
ATOM 715 C C . ALA A 1 93 ? -4.855 18.362 11.985 1.00 66.06 93 ALA A C 1
ATOM 717 O O . ALA A 1 93 ? -4.651 17.918 13.118 1.00 66.06 93 ALA A O 1
ATOM 718 N N . LEU A 1 94 ? -4.536 19.609 11.635 1.00 62.53 94 LEU A N 1
ATOM 719 C CA . LEU A 1 94 ? -4.191 20.618 12.630 1.00 62.53 94 LEU A CA 1
ATOM 720 C C . LEU A 1 94 ? -5.386 20.752 13.585 1.00 62.53 94 LEU A C 1
ATOM 722 O O . LEU A 1 94 ? -6.520 20.805 13.099 1.00 62.53 94 LEU A O 1
ATOM 726 N N . PRO A 1 95 ? -5.174 20.801 14.912 1.00 60.31 95 PRO A N 1
ATOM 727 C CA . PRO A 1 95 ? -6.269 21.030 15.838 1.00 60.31 95 PRO A CA 1
ATOM 728 C C . PRO A 1 95 ? -6.957 22.344 15.460 1.00 60.31 95 PRO A C 1
ATOM 730 O O . PRO A 1 95 ? -6.334 23.409 15.437 1.00 60.31 95 PRO A O 1
ATOM 733 N N . SER A 1 96 ? -8.240 22.258 15.113 1.00 63.31 96 SER A N 1
ATOM 734 C CA . SER A 1 96 ? -9.088 23.419 14.870 1.00 63.31 96 SER A CA 1
ATOM 735 C C . SER A 1 96 ? -9.059 24.294 16.121 1.00 63.31 96 SER A C 1
ATOM 737 O O . SER A 1 96 ? -9.429 23.825 17.199 1.00 63.31 96 SER A O 1
ATOM 739 N N . LYS A 1 97 ? -8.586 25.544 15.998 1.00 62.19 97 LYS A N 1
ATOM 740 C CA . LYS A 1 97 ? -8.591 26.519 17.098 1.00 62.19 97 LYS A CA 1
ATOM 741 C C . LYS A 1 97 ? -10.008 26.579 17.669 1.00 62.19 97 LYS A C 1
ATOM 743 O O . LYS A 1 97 ? -10.930 26.993 16.972 1.00 62.19 97 LYS A O 1
ATOM 748 N N . GLY A 1 98 ? -10.170 26.120 18.910 1.00 54.03 98 GLY A N 1
ATOM 749 C CA .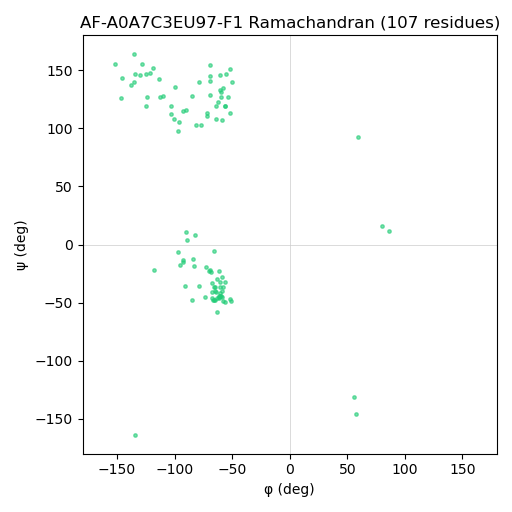 GLY A 1 98 ? -11.451 26.130 19.603 1.00 54.03 98 GLY A CA 1
ATOM 750 C C . GLY A 1 98 ? -12.042 27.535 19.595 1.00 54.03 98 GLY A C 1
ATOM 751 O O . GLY A 1 98 ? -11.375 28.499 19.977 1.00 54.03 98 GLY A O 1
ATOM 752 N N . SER A 1 99 ? -13.287 27.640 19.134 1.00 54.81 99 SER A N 1
ATOM 753 C CA . SER A 1 99 ? -14.092 28.848 19.259 1.00 54.81 99 SER A CA 1
ATOM 754 C C . SER A 1 99 ? -14.218 29.174 20.750 1.00 54.81 99 SER A C 1
ATOM 756 O O . SER A 1 99 ? -14.879 28.448 21.497 1.00 54.81 99 SER A O 1
ATOM 758 N N . ARG A 1 100 ? -13.515 30.216 21.213 1.00 53.72 100 ARG A N 1
ATOM 759 C CA . ARG A 1 100 ? -13.721 30.766 22.556 1.00 53.72 100 ARG A CA 1
ATOM 760 C C . ARG A 1 100 ? -15.142 31.313 22.576 1.00 53.72 100 ARG A C 1
ATOM 762 O O . ARG A 1 100 ? -15.403 32.340 21.955 1.00 53.72 100 ARG A O 1
ATOM 769 N N . ARG A 1 101 ? -16.058 30.640 23.275 1.00 54.31 101 ARG A N 1
ATOM 770 C CA . ARG A 1 101 ? -17.333 31.265 23.630 1.00 54.31 101 ARG A CA 1
ATOM 771 C C . ARG A 1 101 ? -17.024 32.436 24.558 1.00 54.31 101 ARG A C 1
ATOM 773 O O . ARG A 1 101 ? -16.401 32.256 25.601 1.00 54.31 101 ARG A O 1
ATOM 780 N N . HIS A 1 102 ? -17.405 33.624 24.114 1.00 49.44 102 HIS A N 1
ATOM 781 C CA . HIS A 1 102 ? -17.468 34.833 24.920 1.00 49.44 102 HIS A CA 1
ATOM 782 C C . HIS A 1 102 ? -18.628 34.656 25.916 1.00 49.44 102 HIS A C 1
ATOM 784 O O . HIS A 1 102 ? -19.714 34.279 25.470 1.00 49.44 102 HIS A O 1
ATOM 790 N N . PRO A 1 103 ? -18.447 34.857 27.230 1.00 50.34 103 PRO A N 1
ATOM 791 C CA . PRO A 1 103 ? -19.577 34.892 28.142 1.00 50.34 103 PRO A CA 1
ATOM 792 C C . PRO A 1 103 ? -20.261 36.254 27.991 1.00 50.34 103 PRO A C 1
ATOM 794 O O . PRO A 1 103 ? -19.741 37.261 28.465 1.00 50.34 103 PRO A O 1
ATOM 797 N N . GLN A 1 104 ? -21.391 36.277 27.284 1.00 54.97 104 GLN A N 1
ATOM 798 C CA . GLN A 1 104 ? -22.358 37.367 27.359 1.00 54.97 104 GLN A CA 1
ATOM 799 C C . GLN A 1 104 ? -23.294 37.124 28.546 1.00 54.97 104 GLN A C 1
ATOM 801 O O . GLN A 1 104 ? -23.848 36.036 28.694 1.00 54.97 104 GLN A O 1
ATOM 806 N N . ASP A 1 105 ? -23.395 38.165 29.368 1.00 52.66 105 ASP A N 1
ATOM 807 C CA . ASP A 1 105 ? -24.588 38.628 30.071 1.00 52.66 105 ASP A CA 1
ATOM 808 C C . ASP A 1 105 ? -25.272 37.648 31.037 1.00 52.66 105 ASP A C 1
ATOM 810 O O . ASP A 1 105 ? -26.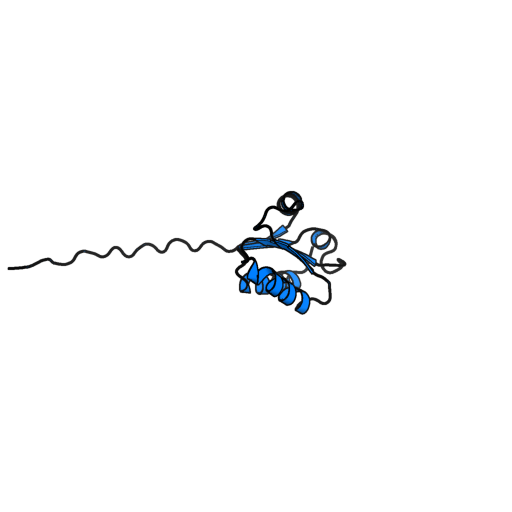193 36.914 30.694 1.00 52.66 105 ASP A O 1
ATOM 814 N N . ARG A 1 106 ? -24.872 37.735 32.314 1.00 48.78 106 ARG A N 1
ATOM 815 C CA . ARG A 1 106 ? -25.828 37.597 33.420 1.00 48.78 106 ARG A CA 1
ATOM 816 C C . ARG A 1 106 ? -26.237 38.994 33.875 1.00 48.78 106 ARG A C 1
ATOM 818 O O . ARG A 1 106 ? -25.506 39.636 34.625 1.00 48.78 106 ARG A O 1
ATOM 825 N N . GLN A 1 107 ? -27.381 39.448 33.387 1.00 53.88 107 GLN A N 1
ATOM 826 C CA . GLN A 1 107 ? -28.250 40.361 34.116 1.00 53.88 107 GLN A CA 1
ATOM 827 C C . GLN A 1 107 ? -29.390 39.493 34.634 1.00 53.88 107 GLN A C 1
ATOM 829 O O . GLN A 1 107 ? -30.144 38.963 33.829 1.00 53.88 107 GLN A O 1
ATOM 834 N N . ASP A 1 108 ? -29.454 39.318 35.947 1.00 54.28 108 ASP A N 1
ATOM 835 C CA . ASP A 1 108 ? -30.674 38.919 36.636 1.00 54.28 108 ASP A CA 1
ATOM 836 C C . ASP A 1 108 ? -30.902 39.996 37.707 1.00 54.28 108 ASP A C 1
ATOM 838 O O . ASP A 1 108 ? -30.007 40.253 38.521 1.00 54.28 108 ASP A O 1
ATOM 842 N N . ASP A 1 109 ? -32.051 40.665 37.590 1.00 56.78 109 ASP A N 1
ATOM 8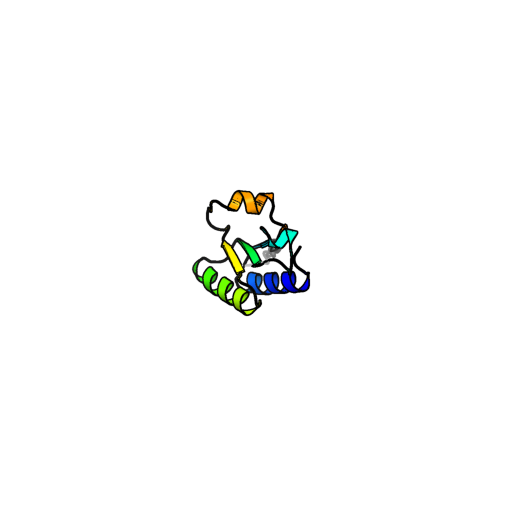43 C CA . ASP A 1 109 ? -32.638 41.612 38.547 1.00 56.78 109 ASP A CA 1
ATOM 844 C C . ASP A 1 109 ? -33.050 40.928 39.866 1.00 56.78 109 ASP A C 1
ATOM 846 O O . ASP A 1 109 ? -33.427 39.730 39.837 1.00 56.78 109 ASP A O 1
#

Foldseek 3Di:
DADPVLLVQLCVLCVVQPFQWKWWADPCVVCHPNDQETEMETEDGDPVCQVVSLVSSCVVDPHHYDYHYPNDDDPCNVVCVVGIDISDGDDDDDPDDDDPDDDDDDDDD